Protein AF-A0A7Y2TVV6-F1 (afdb_monomer)

Structure (mmCIF, N/CA/C/O backbone):
data_AF-A0A7Y2TVV6-F1
#
_entry.id   AF-A0A7Y2TVV6-F1
#
loop_
_atom_site.group_PDB
_atom_site.id
_atom_site.type_symbol
_atom_site.label_atom_id
_atom_site.label_alt_id
_atom_site.label_comp_id
_atom_site.label_asym_id
_atom_site.label_entity_id
_atom_site.label_seq_id
_atom_site.pdbx_PDB_ins_code
_atom_site.Cartn_x
_atom_site.Cartn_y
_atom_site.Cartn_z
_atom_site.occupancy
_atom_site.B_iso_or_equiv
_atom_site.auth_seq_id
_atom_site.auth_comp_id
_atom_site.auth_asym_id
_atom_site.auth_atom_id
_atom_site.pdbx_PDB_model_num
ATOM 1 N N . MET A 1 1 ? 24.990 -7.127 35.429 1.00 43.91 1 MET A N 1
ATOM 2 C CA . MET A 1 1 ? 23.879 -6.933 34.476 1.00 43.91 1 MET A CA 1
ATOM 3 C C . MET A 1 1 ? 24.417 -6.039 33.379 1.00 43.91 1 MET A C 1
ATOM 5 O O . MET A 1 1 ? 24.662 -4.870 33.640 1.00 43.91 1 MET A O 1
ATOM 9 N N . THR A 1 2 ? 24.786 -6.613 32.237 1.00 53.41 2 THR A N 1
ATOM 10 C CA . THR A 1 2 ? 25.334 -5.850 31.111 1.00 53.41 2 THR A CA 1
ATOM 11 C C . THR A 1 2 ? 24.200 -5.113 30.401 1.00 53.41 2 THR A C 1
ATOM 13 O O . THR A 1 2 ? 23.078 -5.605 30.323 1.00 53.41 2 THR A O 1
ATOM 16 N N . GLU A 1 3 ? 24.492 -3.925 29.883 1.00 55.53 3 GLU A N 1
ATOM 17 C CA . GLU A 1 3 ? 23.578 -3.001 29.189 1.00 55.53 3 GLU A CA 1
ATOM 18 C C . GLU A 1 3 ? 22.983 -3.558 27.871 1.00 55.53 3 GLU A C 1
ATOM 20 O O . GLU A 1 3 ? 22.328 -2.839 27.122 1.00 55.53 3 GLU A O 1
ATOM 25 N N . ASN A 1 4 ? 23.180 -4.849 27.585 1.00 59.19 4 ASN A N 1
ATOM 26 C CA . ASN A 1 4 ? 22.956 -5.462 26.276 1.00 59.19 4 ASN A CA 1
ATOM 27 C C . ASN A 1 4 ? 21.667 -6.300 26.167 1.00 59.19 4 ASN A C 1
ATOM 29 O O . ASN A 1 4 ? 21.449 -6.942 25.147 1.00 59.19 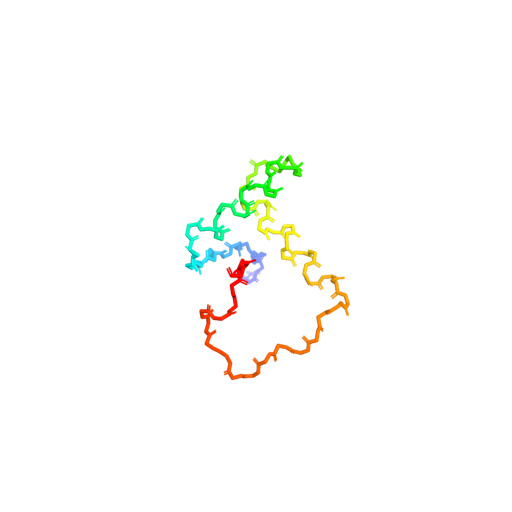4 ASN A O 1
ATOM 33 N N . ASP A 1 5 ? 20.808 -6.283 27.191 1.00 61.81 5 ASP A N 1
ATOM 34 C CA . ASP A 1 5 ? 19.565 -7.077 27.257 1.00 61.81 5 ASP A CA 1
ATOM 35 C C . ASP A 1 5 ? 18.303 -6.234 26.977 1.00 61.81 5 ASP A C 1
ATOM 37 O O . ASP A 1 5 ? 17.221 -6.453 27.524 1.00 61.81 5 ASP A O 1
ATOM 41 N N . ARG A 1 6 ? 18.425 -5.192 26.142 1.00 63.19 6 ARG A N 1
ATOM 42 C CA . ARG A 1 6 ? 17.241 -4.496 25.622 1.00 63.19 6 ARG A CA 1
ATOM 43 C C . ARG A 1 6 ? 16.739 -5.291 24.417 1.00 63.19 6 ARG A C 1
ATOM 45 O O . ARG A 1 6 ? 17.468 -5.356 23.427 1.00 63.19 6 ARG A O 1
ATOM 52 N N . PRO A 1 7 ? 15.519 -5.861 24.440 1.00 64.25 7 PRO A N 1
ATOM 53 C CA . PRO A 1 7 ? 14.972 -6.496 23.247 1.00 64.25 7 PRO A CA 1
ATOM 54 C C . PRO A 1 7 ? 14.964 -5.454 22.119 1.00 64.25 7 PRO A C 1
ATOM 56 O O . PRO A 1 7 ? 14.600 -4.302 22.392 1.00 64.25 7 PRO A O 1
ATOM 59 N N . PRO A 1 8 ? 15.364 -5.795 20.878 1.00 62.81 8 PRO A N 1
ATOM 60 C CA . PRO A 1 8 ? 15.380 -4.838 19.781 1.00 62.81 8 PRO A CA 1
ATOM 61 C C . PRO A 1 8 ? 13.940 -4.422 19.470 1.00 62.81 8 PRO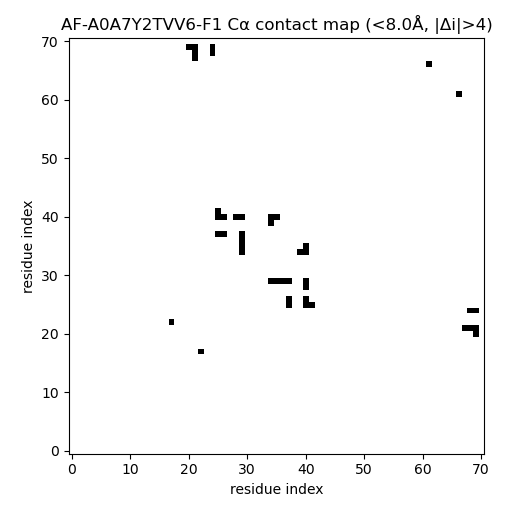 A C 1
ATO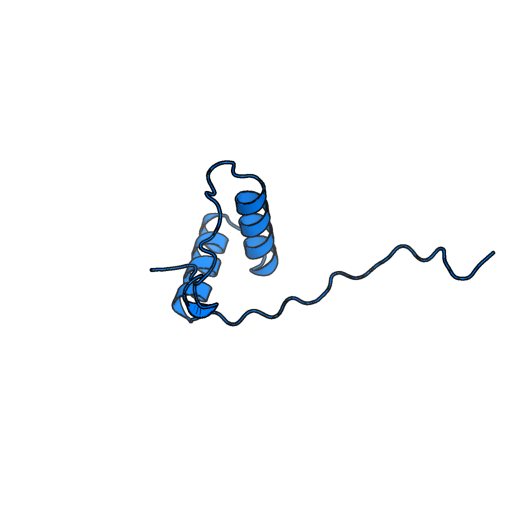M 63 O O . PRO A 1 8 ? 13.224 -5.045 18.693 1.00 62.81 8 PRO A O 1
ATOM 66 N N . LYS A 1 9 ? 13.480 -3.353 20.117 1.00 66.75 9 LYS A N 1
ATOM 67 C CA . LYS A 1 9 ? 12.270 -2.645 19.728 1.00 66.75 9 LYS A CA 1
ATOM 68 C C . LYS A 1 9 ? 12.681 -1.606 18.714 1.00 66.75 9 LYS A C 1
ATOM 70 O O . LYS A 1 9 ? 13.102 -0.521 19.109 1.00 66.75 9 LYS A O 1
ATOM 75 N N . ARG A 1 10 ? 12.490 -1.903 17.434 1.00 68.06 10 ARG A N 1
ATOM 76 C CA . ARG A 1 10 ? 12.118 -0.868 16.472 1.00 68.06 10 ARG A CA 1
ATOM 77 C C . ARG A 1 10 ? 11.634 -1.492 15.179 1.00 68.06 10 ARG A C 1
ATOM 79 O O . ARG A 1 10 ? 12.384 -2.077 14.416 1.00 68.06 10 ARG A O 1
ATOM 86 N N . THR A 1 11 ? 10.338 -1.344 14.946 1.00 76.25 11 THR A N 1
ATOM 87 C CA . THR A 1 11 ? 9.841 -1.249 13.579 1.00 76.25 11 THR A CA 1
ATOM 88 C C . THR A 1 11 ? 10.548 -0.071 12.915 1.00 76.25 11 THR A C 1
ATOM 90 O O . THR A 1 11 ? 10.401 1.061 13.380 1.00 76.25 11 THR A O 1
ATOM 93 N N . GLU A 1 12 ? 11.304 -0.342 11.859 1.00 84.44 12 GLU A N 1
ATOM 94 C CA . GLU A 1 12 ? 11.934 0.678 11.022 1.00 84.44 12 GLU A CA 1
ATOM 95 C C . GLU A 1 12 ? 10.912 1.276 10.042 1.00 84.44 12 GLU A C 1
ATOM 97 O O . GLU A 1 12 ? 9.952 0.613 9.629 1.00 84.44 12 GLU A O 1
ATOM 102 N N . LYS A 1 13 ? 11.086 2.554 9.686 1.00 86.19 13 LYS A N 1
ATOM 103 C CA . LYS A 1 13 ? 10.214 3.227 8.715 1.00 86.19 13 LYS A CA 1
ATOM 104 C C . LYS A 1 13 ? 10.688 2.897 7.301 1.00 86.19 13 LYS A C 1
ATOM 106 O O . LYS A 1 13 ? 11.765 3.318 6.902 1.00 86.19 13 LYS A O 1
ATOM 111 N N . LEU A 1 14 ? 9.844 2.221 6.528 1.00 88.19 14 LEU A N 1
ATOM 112 C CA . LEU A 1 14 ? 10.064 2.014 5.099 1.00 88.19 14 LEU A CA 1
ATOM 113 C C . LEU A 1 14 ? 9.591 3.249 4.314 1.00 88.19 14 LEU A C 1
ATOM 115 O O . LEU A 1 14 ? 8.446 3.680 4.473 1.00 88.19 14 LEU A O 1
ATOM 119 N N . GLN A 1 15 ? 10.464 3.822 3.485 1.00 89.94 15 GLN A N 1
ATOM 120 C CA . GLN A 1 15 ? 10.102 4.837 2.493 1.00 89.94 15 GLN A CA 1
ATOM 121 C C . GLN A 1 15 ? 10.072 4.183 1.112 1.00 89.94 15 GLN A C 1
ATOM 123 O O . GLN A 1 15 ? 11.039 3.547 0.713 1.00 89.94 15 GLN A O 1
ATOM 128 N N . LEU A 1 16 ? 8.961 4.350 0.401 1.00 87.88 16 LEU A N 1
ATOM 129 C CA . LEU A 1 16 ? 8.746 3.842 -0.948 1.00 87.88 16 LEU A CA 1
ATOM 130 C C . LEU A 1 16 ? 8.123 4.972 -1.767 1.00 87.88 16 LEU A C 1
ATOM 132 O O . LEU A 1 16 ? 7.225 5.658 -1.270 1.00 87.88 16 LEU A O 1
ATOM 136 N N . MET A 1 17 ? 8.612 5.182 -2.986 1.00 90.31 17 MET A N 1
ATOM 137 C CA . MET A 1 17 ? 7.957 6.070 -3.942 1.00 90.31 17 MET A CA 1
ATOM 138 C C . MET A 1 17 ? 7.039 5.225 -4.809 1.00 90.31 17 MET A C 1
ATOM 140 O O . MET A 1 17 ? 7.498 4.266 -5.417 1.00 90.31 17 MET A O 1
ATOM 144 N N . LEU A 1 18 ? 5.762 5.583 -4.826 1.00 90.69 18 LEU A N 1
ATOM 145 C CA . LEU A 1 18 ? 4.737 4.932 -5.624 1.00 90.69 18 LEU A CA 1
ATOM 146 C C . LEU A 1 18 ? 4.023 5.989 -6.452 1.00 90.69 18 LEU A C 1
ATOM 148 O O . LEU A 1 18 ? 3.800 7.111 -5.976 1.00 90.69 18 LEU A O 1
ATOM 152 N N . GLY A 1 19 ? 3.663 5.620 -7.673 1.00 92.75 19 GLY A N 1
ATOM 153 C CA . GLY A 1 19 ? 2.777 6.416 -8.505 1.00 92.75 19 GLY A CA 1
ATOM 154 C C . GLY A 1 19 ? 1.372 6.544 -7.897 1.00 92.75 19 GLY A C 1
ATOM 155 O O . GLY A 1 19 ? 1.004 5.795 -6.985 1.00 92.75 19 GLY A O 1
ATOM 156 N N . PRO A 1 20 ? 0.559 7.491 -8.397 1.00 94.62 20 PRO A N 1
ATOM 157 C CA . PRO A 1 20 ? -0.820 7.661 -7.944 1.00 94.62 20 PRO A CA 1
ATOM 158 C C . PRO A 1 20 ? -1.658 6.392 -8.157 1.00 94.62 20 PRO A C 1
ATOM 160 O O . PRO A 1 20 ? -2.406 6.011 -7.260 1.00 94.62 20 PRO A O 1
ATOM 163 N N . ASP A 1 21 ? -1.471 5.703 -9.283 1.00 95.44 21 ASP A N 1
ATOM 164 C CA . ASP A 1 21 ? -2.243 4.505 -9.633 1.00 95.44 21 ASP A CA 1
ATOM 165 C C . ASP A 1 21 ? -1.881 3.311 -8.736 1.00 95.44 21 ASP A C 1
ATOM 167 O O . ASP A 1 21 ? -2.750 2.566 -8.292 1.00 95.44 21 ASP A O 1
ATOM 171 N N . GLU A 1 22 ? -0.606 3.180 -8.367 1.00 94.44 22 GLU A N 1
ATOM 172 C CA . GLU A 1 22 ? -0.143 2.157 -7.424 1.00 94.44 22 GLU A CA 1
ATOM 173 C C . GLU A 1 22 ? -0.683 2.400 -6.009 1.00 94.44 22 GLU A C 1
ATOM 175 O O . GLU A 1 22 ? -1.101 1.467 -5.320 1.00 94.44 22 GLU A O 1
ATOM 180 N N . LEU A 1 23 ? -0.702 3.663 -5.565 1.00 95.25 23 LEU A N 1
ATOM 181 C CA . LEU A 1 23 ? -1.308 4.032 -4.285 1.00 95.25 23 LEU A CA 1
ATOM 182 C C . LEU A 1 23 ? -2.812 3.752 -4.277 1.00 95.25 23 LEU A C 1
ATOM 184 O O . LEU A 1 23 ? -3.319 3.247 -3.271 1.00 95.25 23 LEU A O 1
ATOM 188 N N . GLN A 1 24 ? -3.499 4.047 -5.382 1.00 96.56 24 GLN A N 1
ATOM 189 C CA . GLN A 1 24 ? -4.921 3.765 -5.546 1.00 96.56 24 GLN A CA 1
ATOM 190 C C . GLN A 1 24 ? -5.190 2.258 -5.488 1.00 96.56 24 GLN A C 1
ATOM 192 O O . GLN A 1 24 ? -6.044 1.839 -4.714 1.00 96.56 24 GLN A O 1
ATOM 197 N N . ALA A 1 25 ? -4.404 1.438 -6.190 1.00 97.12 25 ALA A N 1
ATOM 198 C CA . ALA A 1 25 ? -4.548 -0.018 -6.165 1.00 97.12 25 ALA A CA 1
ATOM 199 C C . ALA A 1 25 ? -4.397 -0.606 -4.748 1.00 97.12 25 ALA A C 1
ATOM 201 O O . ALA A 1 25 ? -5.174 -1.474 -4.340 1.00 97.12 25 ALA A O 1
ATOM 202 N N . ILE A 1 26 ? -3.438 -0.106 -3.956 1.00 96.50 26 ILE A N 1
ATOM 203 C CA . ILE A 1 26 ? -3.282 -0.516 -2.549 1.00 96.50 26 ILE A CA 1
ATOM 204 C C . ILE A 1 26 ? -4.510 -0.118 -1.721 1.00 96.50 26 ILE A C 1
ATOM 206 O O . ILE A 1 26 ? -4.945 -0.882 -0.851 1.00 96.50 26 ILE A O 1
ATOM 210 N N . ASP A 1 27 ? -5.043 1.084 -1.939 1.00 97.31 27 ASP A N 1
ATOM 211 C CA . ASP A 1 27 ? -6.200 1.579 -1.198 1.00 97.31 27 ASP A CA 1
ATOM 212 C C . ASP A 1 27 ? -7.487 0.836 -1.587 1.00 97.31 27 ASP A C 1
ATOM 214 O O . ASP A 1 27 ? -8.231 0.440 -0.689 1.00 97.31 27 ASP A O 1
ATOM 218 N N . ASP A 1 28 ? -7.717 0.555 -2.868 1.00 97.94 28 ASP A N 1
ATOM 219 C CA . ASP A 1 28 ? -8.860 -0.234 -3.343 1.00 97.94 28 ASP A CA 1
ATOM 220 C C . ASP A 1 28 ? -8.847 -1.628 -2.720 1.00 97.94 28 ASP A C 1
ATOM 222 O O . ASP A 1 28 ? -9.802 -2.025 -2.044 1.00 97.94 28 ASP A O 1
ATOM 226 N N . TRP A 1 29 ? -7.706 -2.318 -2.798 1.00 97.81 29 TRP A N 1
ATOM 227 C CA . TRP A 1 29 ? -7.548 -3.630 -2.181 1.00 97.81 29 TRP A CA 1
ATOM 228 C C . TRP A 1 29 ? -7.756 -3.582 -0.657 1.00 97.81 29 TRP A C 1
ATOM 230 O O . TRP A 1 29 ? -8.394 -4.467 -0.073 1.00 97.81 29 TRP A O 1
ATOM 240 N N . ARG A 1 30 ? -7.273 -2.524 0.014 1.00 98.19 30 ARG A N 1
ATOM 241 C CA . ARG A 1 30 ? -7.530 -2.284 1.445 1.00 98.19 30 ARG A CA 1
ATOM 242 C C . ARG A 1 30 ? -9.030 -2.156 1.722 1.00 98.19 30 ARG A C 1
ATOM 244 O O . ARG A 1 30 ? -9.488 -2.724 2.718 1.00 98.19 30 ARG A O 1
ATOM 251 N N . PHE A 1 31 ? -9.777 -1.404 0.914 1.00 97.81 31 PHE A N 1
ATOM 252 C CA . PHE A 1 31 ? -11.217 -1.208 1.099 1.00 97.81 31 PHE A CA 1
ATOM 253 C C . PHE A 1 31 ? -12.003 -2.499 0.859 1.00 97.81 31 PHE A C 1
ATOM 255 O O . PHE A 1 31 ? -12.826 -2.868 1.703 1.00 97.81 31 PHE A O 1
ATOM 262 N N . GLU A 1 32 ? -11.698 -3.220 -0.218 1.00 98.00 32 GLU A N 1
ATOM 263 C CA . GLU A 1 32 ? -12.304 -4.515 -0.548 1.00 98.00 32 GLU A CA 1
ATOM 264 C C . GLU A 1 32 ? -12.112 -5.539 0.577 1.00 98.00 32 GLU A C 1
ATOM 266 O O 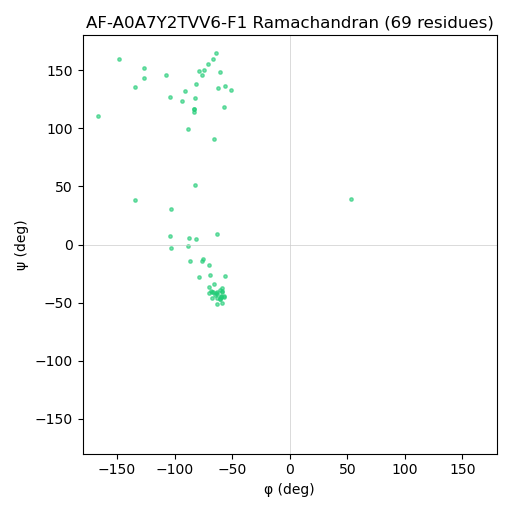. GLU A 1 32 ? -13.062 -6.196 1.010 1.00 98.00 32 GLU A O 1
ATOM 271 N N . ASN A 1 33 ? -10.895 -5.615 1.123 1.00 97.50 33 ASN A N 1
ATOM 272 C CA . ASN A 1 33 ? -10.536 -6.543 2.199 1.00 97.50 33 ASN A CA 1
ATOM 273 C C . ASN A 1 33 ? -10.815 -5.976 3.604 1.00 97.50 33 ASN A C 1
ATOM 275 O O . ASN A 1 33 ? -10.474 -6.607 4.606 1.00 97.50 33 ASN A O 1
ATOM 279 N N . ARG A 1 34 ? -11.445 -4.793 3.696 1.00 97.38 34 ARG A N 1
ATOM 280 C CA . ARG A 1 34 ? -11.844 -4.113 4.944 1.00 97.38 34 ARG A CA 1
ATOM 281 C C . ARG A 1 34 ? -10.696 -3.930 5.941 1.00 97.38 34 ARG A C 1
ATOM 283 O O . ARG A 1 34 ? -10.876 -4.060 7.154 1.00 97.38 34 ARG A O 1
ATOM 290 N N . LEU A 1 35 ? -9.507 -3.607 5.440 1.00 97.62 35 LEU A N 1
ATOM 291 C CA . LEU A 1 35 ? -8.322 -3.448 6.272 1.00 97.62 35 LEU A CA 1
ATOM 292 C C . LEU A 1 35 ? -8.267 -2.060 6.933 1.00 97.62 35 LEU A C 1
ATOM 294 O O . LEU A 1 35 ? -8.513 -1.029 6.296 1.00 97.62 35 LEU A O 1
ATOM 298 N N . PRO A 1 36 ? -7.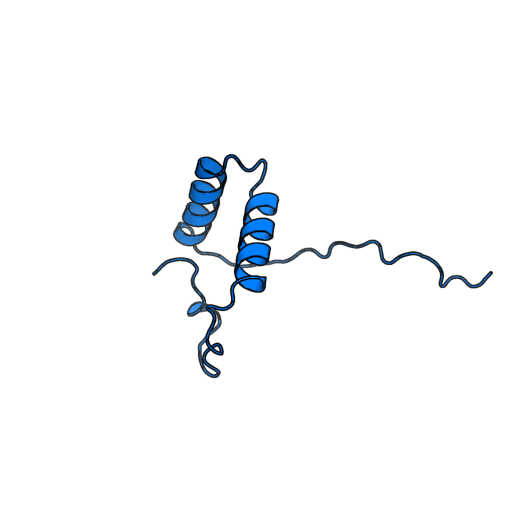880 -1.992 8.220 1.00 96.50 36 PRO A N 1
ATOM 299 C CA . PRO A 1 36 ? -8.042 -0.780 9.021 1.00 96.50 36 PRO A CA 1
ATOM 300 C C . PRO A 1 36 ? -7.121 0.363 8.579 1.00 96.50 36 PRO A C 1
ATOM 302 O O . PRO A 1 36 ? -7.454 1.532 8.760 1.00 96.50 36 PRO A O 1
ATOM 305 N N . SER A 1 37 ? -5.973 0.062 7.967 1.00 97.31 37 SER A N 1
ATOM 306 C CA . SER A 1 37 ? -5.010 1.072 7.516 1.00 97.31 37 SER A CA 1
ATOM 307 C C . SER A 1 37 ? -4.263 0.625 6.266 1.00 97.31 37 SER A C 1
ATOM 309 O O . SER A 1 37 ? -4.120 -0.571 6.014 1.00 97.31 37 SER A O 1
ATOM 311 N N . ARG A 1 38 ? -3.698 1.589 5.532 1.00 95.44 38 ARG A N 1
ATOM 312 C CA . ARG A 1 38 ? -2.792 1.303 4.413 1.00 95.44 38 ARG A CA 1
ATOM 313 C C . ARG A 1 38 ? -1.574 0.490 4.854 1.00 95.44 38 ARG A C 1
ATOM 315 O O . ARG A 1 38 ? -1.162 -0.428 4.165 1.00 95.44 38 ARG A O 1
ATOM 322 N N . ALA A 1 39 ? -1.042 0.758 6.047 1.00 95.25 39 ALA A N 1
ATOM 323 C CA . ALA A 1 39 ? 0.066 -0.019 6.598 1.00 95.25 39 ALA A CA 1
ATOM 324 C C . ALA A 1 39 ? -0.324 -1.479 6.895 1.00 95.25 39 ALA A C 1
ATOM 326 O O . ALA A 1 39 ? 0.510 -2.368 6.754 1.00 95.25 39 ALA A O 1
ATOM 327 N N . ALA A 1 40 ? -1.567 -1.742 7.314 1.00 96.38 40 ALA A N 1
ATOM 328 C CA . ALA A 1 40 ? -2.068 -3.112 7.447 1.00 96.38 40 ALA A CA 1
ATOM 329 C C . ALA A 1 40 ? -2.178 -3.784 6.075 1.00 96.38 40 ALA A C 1
ATOM 331 O O . ALA A 1 40 ? -1.773 -4.934 5.934 1.00 96.38 40 ALA A O 1
ATOM 332 N N . ALA A 1 41 ? -2.643 -3.039 5.069 1.00 96.94 41 ALA A N 1
ATOM 333 C CA . ALA A 1 41 ? -2.752 -3.548 3.715 1.00 96.94 41 ALA A CA 1
ATOM 334 C C . ALA A 1 41 ? -1.398 -3.918 3.106 1.00 96.94 41 ALA A C 1
ATOM 336 O O . ALA A 1 41 ? -1.201 -5.057 2.700 1.00 96.94 41 ALA A O 1
ATOM 337 N N . ILE A 1 42 ? -0.431 -3.001 3.159 1.00 95.06 42 ILE A N 1
ATOM 338 C CA . ILE A 1 42 ? 0.935 -3.234 2.675 1.00 95.06 42 ILE A CA 1
ATOM 339 C C . ILE A 1 42 ? 1.568 -4.443 3.378 1.00 95.06 42 ILE A C 1
ATOM 341 O O . ILE A 1 42 ? 2.161 -5.291 2.722 1.00 95.06 42 ILE A O 1
ATOM 345 N N . ARG A 1 43 ? 1.418 -4.570 4.704 1.00 94.88 43 ARG A N 1
ATOM 346 C CA . ARG A 1 43 ? 1.962 -5.727 5.439 1.00 94.88 43 ARG A CA 1
ATOM 347 C C . ARG A 1 43 ? 1.338 -7.047 5.006 1.00 94.88 43 ARG A C 1
ATOM 349 O O . ARG A 1 43 ? 2.055 -8.032 4.884 1.00 94.88 43 ARG A O 1
ATOM 356 N N . GLU A 1 44 ? 0.027 -7.075 4.805 1.00 96.62 44 GLU A N 1
ATOM 357 C CA . GLU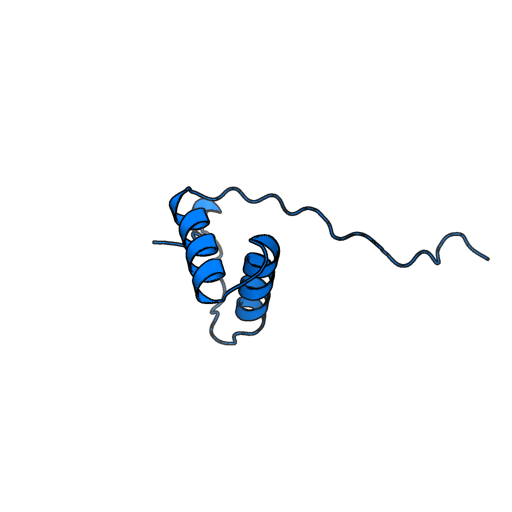 A 1 44 ? -0.671 -8.284 4.375 1.00 96.62 44 GLU A CA 1
ATOM 358 C C . GLU A 1 44 ? -0.304 -8.664 2.935 1.00 96.62 44 GLU A C 1
ATOM 360 O O . GLU A 1 44 ? -0.057 -9.838 2.670 1.00 96.62 44 GLU A O 1
ATOM 365 N N . LEU A 1 45 ? -0.181 -7.687 2.031 1.00 94.31 45 LEU A N 1
ATOM 366 C CA . LEU A 1 45 ? 0.309 -7.911 0.668 1.00 94.31 45 LEU A CA 1
ATOM 367 C C . LEU A 1 45 ? 1.734 -8.480 0.674 1.00 94.31 45 LEU A C 1
ATOM 369 O O . LEU A 1 45 ? 1.980 -9.503 0.042 1.00 94.31 45 LEU A O 1
ATOM 373 N N . ILE A 1 46 ? 2.644 -7.892 1.461 1.00 92.88 46 ILE A N 1
ATOM 374 C CA . ILE A 1 46 ? 4.011 -8.411 1.633 1.00 92.88 46 ILE A CA 1
ATOM 375 C C . ILE A 1 46 ? 3.981 -9.835 2.197 1.00 92.88 46 ILE A C 1
ATOM 377 O O . ILE A 1 46 ? 4.680 -10.705 1.691 1.00 92.88 46 ILE A O 1
ATOM 381 N N . ARG A 1 47 ? 3.161 -10.108 3.220 1.00 93.81 47 ARG A N 1
ATOM 382 C CA . ARG A 1 47 ? 3.039 -11.452 3.807 1.00 93.81 47 ARG A CA 1
ATOM 383 C C . ARG A 1 47 ? 2.584 -12.478 2.770 1.00 93.81 47 ARG A C 1
ATOM 385 O O . ARG A 1 47 ? 3.143 -13.570 2.730 1.00 93.81 47 ARG A O 1
ATOM 392 N N . ARG A 1 48 ? 1.584 -12.136 1.951 1.00 92.12 48 ARG A N 1
ATOM 393 C CA . ARG A 1 48 ? 1.081 -12.998 0.870 1.00 92.12 48 ARG A CA 1
ATOM 394 C C . ARG A 1 48 ? 2.140 -13.229 -0.202 1.00 92.12 48 ARG A C 1
ATOM 396 O O . ARG A 1 48 ? 2.332 -14.373 -0.586 1.00 92.12 48 ARG A O 1
ATOM 403 N N . GLY A 1 49 ? 2.860 -12.182 -0.607 1.00 90.19 49 GLY A N 1
ATOM 404 C CA . GLY A 1 49 ? 3.978 -12.293 -1.546 1.00 90.19 49 GLY A CA 1
ATOM 405 C C . GLY A 1 49 ? 5.102 -13.186 -1.011 1.00 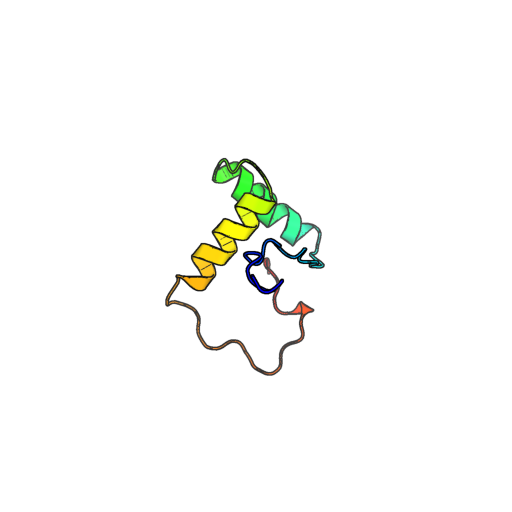90.19 49 GLY A C 1
ATOM 406 O O . GLY A 1 49 ? 5.540 -14.112 -1.669 1.00 90.19 49 GLY A O 1
ATOM 407 N N . LEU A 1 50 ? 5.520 -13.009 0.240 1.00 87.56 50 LEU A N 1
ATOM 408 C CA . LEU A 1 50 ? 6.578 -13.845 0.823 1.00 87.56 50 LEU A CA 1
ATOM 409 C C . LEU A 1 50 ? 6.157 -15.300 1.086 1.00 87.56 50 LEU A C 1
ATOM 411 O O . LEU A 1 50 ? 7.022 -16.138 1.312 1.00 87.56 50 LEU A O 1
ATOM 415 N N . SER A 1 51 ? 4.852 -15.588 1.116 1.00 87.88 51 SER A N 1
ATOM 416 C CA . SER A 1 51 ? 4.320 -16.937 1.370 1.00 87.88 51 SER A CA 1
ATOM 417 C C . SER A 1 51 ? 3.826 -17.642 0.107 1.00 87.88 51 SER A C 1
ATOM 419 O O . SER A 1 51 ? 3.331 -18.760 0.221 1.00 87.88 51 SER A O 1
ATOM 421 N N . SER A 1 52 ? 3.863 -16.992 -1.058 1.00 85.56 52 SER A N 1
ATOM 422 C CA . SER A 1 52 ? 3.452 -17.629 -2.307 1.00 85.56 52 SER A CA 1
ATOM 423 C C . SER A 1 52 ? 4.656 -18.292 -2.970 1.00 85.56 52 SER A C 1
ATOM 425 O O . SER A 1 52 ? 5.720 -17.695 -3.108 1.00 85.56 52 SER A O 1
ATOM 427 N N . ASP A 1 53 ? 4.460 -19.544 -3.377 1.00 75.19 53 ASP A N 1
ATOM 428 C CA . ASP A 1 53 ? 5.444 -20.353 -4.097 1.00 75.19 53 ASP A CA 1
ATOM 429 C C . ASP A 1 53 ? 5.476 -20.031 -5.609 1.00 75.19 53 ASP A C 1
ATOM 431 O O . ASP A 1 53 ? 6.179 -20.689 -6.371 1.00 75.19 53 ASP A O 1
ATOM 435 N N . GLU A 1 54 ? 4.709 -19.034 -6.071 1.00 71.94 54 GLU A N 1
ATOM 436 C CA . GLU A 1 54 ? 4.550 -18.717 -7.501 1.00 71.94 54 GLU A CA 1
ATOM 437 C C . GLU A 1 54 ? 5.592 -17.729 -8.053 1.00 71.94 54 GLU A C 1
ATOM 439 O O . GLU A 1 54 ? 5.585 -17.431 -9.249 1.00 71.94 54 GLU A O 1
ATOM 444 N N . PHE A 1 55 ? 6.512 -17.217 -7.231 1.00 71.19 55 PHE A N 1
ATOM 445 C CA . PHE A 1 55 ? 7.519 -16.269 -7.711 1.00 71.19 55 PHE A CA 1
ATOM 446 C C . PHE A 1 55 ? 8.706 -16.991 -8.350 1.00 71.19 55 PHE A C 1
ATOM 448 O O . PHE A 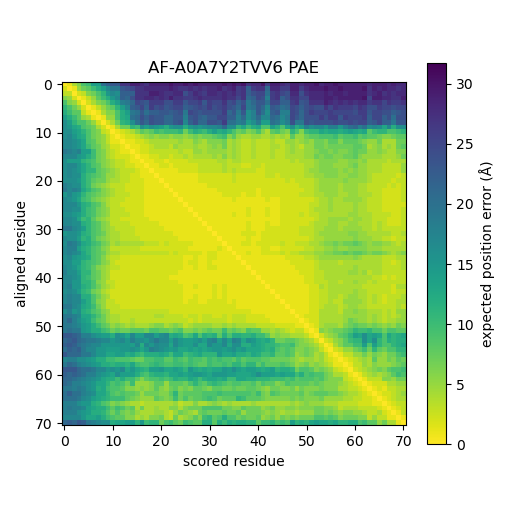1 55 ? 9.486 -17.672 -7.687 1.00 71.19 55 PHE A O 1
ATOM 455 N N . SER A 1 56 ? 8.870 -16.799 -9.661 1.00 73.25 56 SER A N 1
ATOM 456 C CA . SER A 1 56 ? 10.149 -17.059 -10.332 1.00 73.25 56 SER A CA 1
ATOM 457 C C . SER A 1 56 ? 11.209 -16.069 -9.839 1.00 73.25 56 SER A C 1
ATOM 459 O O . SER A 1 56 ? 10.864 -15.004 -9.323 1.00 73.25 56 SER A O 1
ATOM 461 N N . ASN A 1 57 ? 12.496 -16.399 -10.013 1.00 79.69 57 ASN A N 1
ATOM 462 C CA . ASN A 1 57 ? 13.573 -15.467 -9.677 1.00 79.69 57 ASN A CA 1
ATOM 463 C C . ASN A 1 57 ? 13.311 -14.099 -10.329 1.00 79.69 57 ASN A C 1
ATOM 465 O O . ASN A 1 57 ? 12.975 -14.057 -11.519 1.00 79.69 57 ASN A O 1
ATOM 469 N N . PRO A 1 58 ? 13.449 -12.996 -9.570 1.00 80.56 58 PRO A N 1
ATOM 470 C CA . PRO A 1 58 ? 13.301 -11.671 -10.140 1.00 80.56 58 PRO A CA 1
ATOM 471 C C . PRO A 1 58 ? 14.357 -11.468 -11.236 1.00 80.56 58 PRO A C 1
ATOM 473 O O . PRO A 1 58 ? 15.451 -12.027 -11.139 1.00 80.56 58 PRO A O 1
ATOM 476 N N . PRO A 1 59 ? 14.049 -10.688 -12.281 1.00 81.44 59 PRO A N 1
ATOM 477 C CA . PRO A 1 59 ? 15.032 -10.360 -13.301 1.00 81.44 59 PRO A CA 1
ATOM 478 C C . PRO A 1 59 ? 16.193 -9.565 -12.688 1.00 81.44 59 PRO A C 1
ATOM 480 O O . PRO A 1 59 ? 15.978 -8.631 -11.917 1.00 81.44 59 PRO A O 1
ATOM 483 N N . ASP A 1 60 ? 17.422 -9.941 -13.042 1.00 78.44 60 ASP A N 1
ATOM 484 C CA . ASP A 1 60 ? 18.641 -9.389 -12.433 1.00 78.44 60 ASP A CA 1
ATOM 485 C C . ASP A 1 60 ? 18.990 -7.968 -12.922 1.00 78.44 60 ASP A C 1
ATOM 487 O O . ASP A 1 60 ? 19.813 -7.297 -12.304 1.00 78.44 60 ASP A O 1
ATOM 491 N N . ASP A 1 61 ? 18.377 -7.500 -14.018 1.00 83.06 61 ASP A N 1
ATOM 492 C CA . ASP A 1 61 ? 18.820 -6.303 -14.757 1.00 83.06 61 ASP A CA 1
ATOM 493 C C . ASP A 1 61 ? 17.664 -5.351 -15.124 1.00 83.06 61 ASP A C 1
ATOM 495 O O . ASP A 1 61 ? 17.599 -4.789 -16.217 1.00 83.06 61 ASP A O 1
ATOM 499 N N . VAL A 1 62 ? 16.701 -5.203 -14.210 1.00 81.88 62 VAL A N 1
ATOM 500 C CA . VAL A 1 62 ? 15.578 -4.259 -14.349 1.00 81.88 62 VAL A CA 1
ATOM 501 C C . VAL A 1 62 ? 15.739 -3.066 -13.412 1.00 81.88 62 VAL A C 1
ATOM 503 O O . VAL A 1 62 ? 16.260 -3.181 -12.297 1.00 81.88 62 VAL A O 1
ATOM 506 N N . ALA A 1 63 ? 15.288 -1.892 -13.852 1.00 81.88 63 ALA A N 1
ATOM 507 C CA . ALA A 1 63 ? 15.354 -0.695 -13.028 1.00 81.88 63 ALA A CA 1
ATOM 508 C C . ALA A 1 63 ? 14.347 -0.789 -11.874 1.00 81.88 63 ALA A C 1
ATOM 510 O O . ALA A 1 63 ? 13.303 -1.426 -11.980 1.00 81.88 63 ALA A O 1
ATOM 511 N N . SER A 1 64 ? 14.597 -0.075 -10.770 1.00 75.50 64 SER A N 1
ATOM 512 C CA . SER A 1 64 ? 13.652 -0.047 -9.641 1.00 75.50 64 SER A CA 1
ATOM 513 C C . SER A 1 64 ? 12.240 0.405 -10.045 1.00 75.50 64 SER A C 1
ATOM 515 O O . SER A 1 64 ? 11.274 0.016 -9.400 1.00 75.50 64 SER A O 1
ATOM 517 N N . GLY A 1 65 ? 12.123 1.212 -11.107 1.00 76.94 65 GLY A N 1
ATOM 518 C CA . GLY A 1 65 ? 10.846 1.674 -11.657 1.00 76.94 65 GLY A CA 1
ATOM 519 C C . GLY A 1 65 ? 10.070 0.622 -12.453 1.00 76.94 65 GLY A C 1
ATOM 520 O O . GLY A 1 65 ? 8.896 0.850 -12.724 1.00 76.94 65 GLY A O 1
ATOM 521 N N . ASP A 1 66 ? 10.693 -0.506 -12.798 1.00 81.19 66 ASP A N 1
ATOM 522 C CA . ASP A 1 66 ? 10.047 -1.611 -13.514 1.00 81.19 66 ASP A CA 1
ATOM 523 C C . ASP A 1 66 ? 9.342 -2.584 -12.551 1.00 81.19 66 ASP A C 1
ATOM 525 O O . ASP A 1 66 ? 8.494 -3.368 -12.970 1.00 81.19 66 ASP A O 1
ATOM 529 N N . PHE A 1 67 ? 9.617 -2.502 -11.242 1.00 82.38 67 PHE A N 1
ATOM 530 C CA . PHE A 1 67 ? 8.900 -3.248 -10.199 1.00 82.38 67 PHE A CA 1
ATOM 531 C C . PHE A 1 67 ? 7.589 -2.552 -9.798 1.00 82.38 67 PHE A C 1
ATOM 533 O 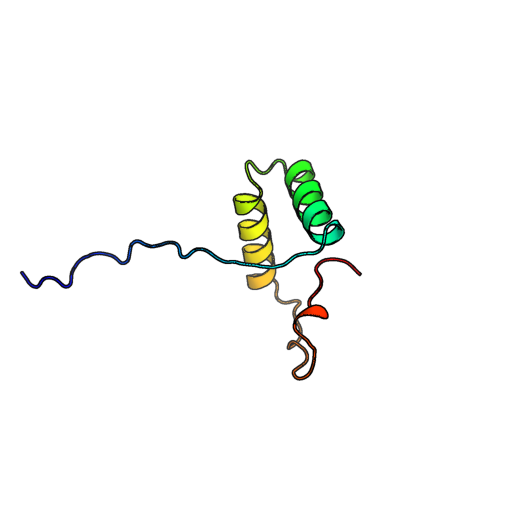O . PHE A 1 67 ? 7.354 -2.288 -8.614 1.00 82.38 67 PHE A O 1
ATOM 540 N N . ARG A 1 68 ? 6.749 -2.216 -10.783 1.00 81.12 68 ARG A N 1
ATOM 541 C CA . ARG A 1 68 ? 5.462 -1.557 -10.530 1.00 81.12 68 ARG A CA 1
ATOM 542 C C . ARG A 1 68 ? 4.426 -2.518 -9.954 1.00 81.12 68 ARG A C 1
ATOM 544 O O . ARG A 1 68 ? 4.422 -3.711 -10.246 1.00 81.12 68 ARG A O 1
ATOM 551 N N . ILE A 1 69 ? 3.518 -1.970 -9.152 1.00 83.19 69 ILE A N 1
ATOM 552 C CA . ILE A 1 69 ? 2.360 -2.687 -8.593 1.00 83.19 69 ILE A CA 1
ATOM 553 C C . ILE A 1 69 ? 1.240 -2.821 -9.638 1.00 83.19 69 ILE A C 1
ATOM 555 O O . ILE A 1 69 ? 0.465 -3.775 -9.586 1.00 83.19 69 ILE A O 1
ATOM 559 N N . VAL A 1 70 ? 1.161 -1.880 -10.583 1.00 82.75 70 VAL A N 1
ATOM 560 C CA . VAL A 1 70 ? 0.195 -1.866 -11.693 1.00 82.75 70 VAL A CA 1
ATOM 561 C C . VAL A 1 70 ? 0.916 -1.723 -13.039 1.00 82.75 70 VAL A C 1
ATOM 563 O O . VAL A 1 70 ? 2.017 -1.166 -13.091 1.00 82.75 70 VAL A O 1
ATOM 566 N N . GLU A 1 71 ? 0.305 -2.254 -14.104 1.00 74.06 71 GLU A N 1
ATOM 567 C CA . GLU A 1 71 ? 0.853 -2.273 -15.474 1.00 74.06 71 GLU A CA 1
ATOM 568 C C . GLU A 1 71 ? 0.999 -0.875 -16.086 1.00 74.06 71 GLU A C 1
ATOM 570 O O . GLU A 1 71 ? 0.064 -0.053 -15.971 1.00 74.06 71 GLU A O 1
#

Solvent-accessible surface area (backbone atoms only — not comparable to full-atom values): 4905 Å² total; per-residue (Å²): 135,72,95,78,79,67,76,90,82,68,90,76,88,85,86,80,91,70,56,73,67,40,52,46,53,52,49,51,53,19,58,76,69,67,43,95,40,71,69,55,32,54,51,50,52,51,50,50,59,77,69,48,91,82,72,70,85,75,77,92,86,65,58,83,82,71,73,55,89,60,135

Foldseek 3Di:
DDPPPDDPDDDDDDDDDADPVLLVVLVVQCVVVVPPDSVSSVVVVVVCVVPDPPDDPDDPDDDPVVPHPPD

Nearest PDB structures (foldseek):
  7vp5-assembly1_B  TM=8.118E-01  e=6.421E+00  Arabidopsis thaliana
  5zkt-assembly1_A  TM=8.041E-01  e=6.421E+00  Oryza sativa Japonica Group
  5kko-assembly1_E-2  TM=3.602E-01  e=5.988E+00  Vibrio cholerae

Sequence (71 aa):
MTENDRPPKRTEKLQLMLGPDELQAIDDWRFENRLPSRAAAIRELIRRGLSSDEFSNPPDDVASGDFRIVE

Mean predicted aligned error: 8.02 Å

pLDDT: mean 84.78, std 12.86, range [43.91, 98.19]

Secondary structure (DSSP, 8-state):
--TT------PPPPP----HHHHHHHHHHHHHTT-S-HHHHHHHHHHHHHT-TT-PPPPTT--GGGS-S--

Radius of gyration: 16.59 Å; Cα contacts (8 Å, |Δi|>4): 22; chains: 1; bounding box: 38×28×50 Å